Protein AF-A0A355F5Q3-F1 (afdb_monomer)

Secondary structure (DSSP, 8-state):
--------GGGGT--TT----GGGSTTT---SSSEEEEEEEEEE--TT--EEEEEEEEEEEE-S---HHHHHHHHHHHHHTSHHHHHS-TTTSPPTTGGGGEEEEE---EEEPPPP-TTHHHHHHHHHHHHHHHHHHHTT---------

pLDDT: mean 78.26, std 19.21, range [39.47, 97.56]

Foldseek 3Di:
DDDDPPPDPVVVVPDVPDPPPPCPDQFNAQQDQWWFKKWKWKWQQPPPDTDTQFVRTDIDIRRDGDGSVVVFVVSLVPCCVDPRQVPDDPVSHDDVPSSVRIDMDMTGPDTDHDPDPPCPVVVVVVVVVVVVVVVCVVVVNDDDDDDDD

Structure (mmCIF, N/CA/C/O backbone):
data_AF-A0A355F5Q3-F1
#
_entry.id   AF-A0A355F5Q3-F1
#
loop_
_atom_site.group_PDB
_atom_site.id
_atom_site.type_symbol
_atom_site.label_atom_id
_atom_site.label_alt_id
_atom_site.label_comp_id
_atom_site.label_asym_id
_atom_site.label_entity_id
_atom_site.label_seq_id
_atom_site.pdbx_PDB_ins_code
_atom_site.Cartn_x
_atom_site.Cartn_y
_atom_site.Cartn_z
_atom_site.occupancy
_atom_site.B_iso_or_equiv
_atom_site.auth_seq_id
_atom_site.auth_comp_id
_atom_site.auth_asym_id
_atom_site.auth_atom_id
_atom_site.pdbx_PDB_model_num
ATOM 1 N N . MET A 1 1 ? 4.128 -45.971 26.695 1.00 45.28 1 MET A N 1
ATOM 2 C CA . MET A 1 1 ? 4.894 -44.975 27.468 1.00 45.28 1 MET A CA 1
ATOM 3 C C . MET A 1 1 ? 6.373 -45.295 27.342 1.00 45.28 1 MET A C 1
ATOM 5 O O . MET A 1 1 ? 6.803 -46.316 27.848 1.00 45.28 1 MET A O 1
ATOM 9 N N . ASN A 1 2 ? 7.104 -44.455 26.614 1.00 39.47 2 ASN A N 1
ATOM 10 C CA . ASN A 1 2 ? 8.393 -43.912 27.041 1.00 39.47 2 ASN A CA 1
ATOM 11 C C . ASN A 1 2 ? 8.509 -42.528 26.378 1.00 39.47 2 ASN A C 1
ATOM 13 O O . ASN A 1 2 ? 8.776 -42.446 25.180 1.00 39.47 2 ASN A O 1
ATOM 17 N N . PRO A 1 3 ? 8.165 -41.457 27.113 1.00 48.44 3 PRO A N 1
ATOM 18 C CA . PRO A 1 3 ? 8.214 -40.082 26.645 1.00 48.44 3 PRO A CA 1
ATOM 19 C C . PRO A 1 3 ? 9.557 -39.461 27.040 1.00 48.44 3 PRO A C 1
ATOM 21 O O . PRO A 1 3 ? 9.816 -39.280 28.223 1.00 48.44 3 PRO A O 1
ATOM 24 N N . ASN A 1 4 ? 10.417 -39.199 26.059 1.00 46.06 4 ASN A N 1
ATOM 25 C CA . ASN A 1 4 ? 11.413 -38.116 26.042 1.00 46.06 4 ASN A CA 1
ATOM 26 C C . ASN A 1 4 ? 12.454 -38.422 24.970 1.00 46.06 4 ASN A C 1
ATOM 28 O O . ASN A 1 4 ? 13.534 -38.944 25.236 1.00 46.06 4 ASN A O 1
ATOM 32 N N . THR A 1 5 ? 12.142 -38.036 23.741 1.00 50.62 5 THR A N 1
ATOM 33 C CA . THR A 1 5 ? 13.190 -37.562 22.844 1.00 50.62 5 THR A CA 1
ATOM 34 C C . THR A 1 5 ? 13.164 -36.049 22.968 1.00 50.62 5 THR A C 1
ATOM 36 O O . THR A 1 5 ? 12.429 -35.372 22.257 1.00 50.62 5 THR A O 1
ATOM 39 N N . THR A 1 6 ? 13.900 -35.528 23.950 1.00 51.47 6 THR A N 1
ATOM 40 C CA . THR A 1 6 ? 14.239 -34.106 24.006 1.00 51.47 6 THR A CA 1
ATOM 41 C C . THR A 1 6 ? 15.024 -33.807 22.736 1.00 51.47 6 THR A C 1
ATOM 43 O O . THR A 1 6 ? 16.178 -34.210 22.602 1.00 51.47 6 THR A O 1
ATOM 46 N N . ILE A 1 7 ? 14.356 -33.198 21.758 1.00 53.62 7 ILE A N 1
ATOM 47 C CA . ILE A 1 7 ? 15.003 -32.692 20.552 1.00 53.62 7 ILE A CA 1
ATOM 48 C C . ILE A 1 7 ? 15.834 -31.499 21.006 1.00 53.62 7 ILE A C 1
ATOM 50 O O . ILE A 1 7 ? 15.290 -30.452 21.340 1.00 53.62 7 ILE A O 1
ATOM 54 N N . ASP A 1 8 ? 17.144 -31.706 21.086 1.00 46.06 8 ASP A N 1
ATOM 55 C CA . ASP A 1 8 ? 18.112 -30.678 21.438 1.00 46.06 8 ASP A CA 1
ATOM 56 C C . ASP A 1 8 ? 18.200 -29.651 20.288 1.00 46.06 8 ASP A C 1
ATOM 58 O O . ASP A 1 8 ? 18.653 -30.002 19.188 1.00 46.06 8 ASP A O 1
ATOM 62 N N . PRO A 1 9 ? 17.740 -28.401 20.486 1.00 48.28 9 PRO A N 1
ATOM 63 C CA . PRO A 1 9 ? 17.685 -27.398 19.424 1.00 48.28 9 PRO A CA 1
ATOM 64 C C . PRO A 1 9 ? 19.079 -26.956 18.945 1.00 48.28 9 PRO A C 1
ATOM 66 O O . PRO A 1 9 ? 19.197 -26.377 17.865 1.00 48.28 9 PRO A O 1
ATOM 69 N N . HIS A 1 10 ? 20.152 -27.285 19.673 1.00 46.47 10 HIS A N 1
ATOM 70 C CA . HIS A 1 10 ? 21.519 -26.903 19.307 1.00 46.47 10 HIS A CA 1
ATOM 71 C C . HIS A 1 10 ? 22.107 -27.698 18.130 1.00 46.47 10 HIS A C 1
ATOM 73 O O . HIS A 1 10 ? 23.122 -27.296 17.563 1.00 46.47 10 HIS A O 1
ATOM 79 N N . ARG A 1 11 ? 21.474 -28.801 17.702 1.00 44.38 11 ARG A N 1
ATOM 80 C CA . ARG A 1 11 ? 21.987 -29.641 16.601 1.00 44.38 11 ARG A CA 1
ATOM 81 C C . ARG A 1 11 ? 21.614 -29.141 15.196 1.00 44.38 11 ARG A C 1
ATOM 83 O O . ARG A 1 11 ? 22.132 -29.675 14.219 1.00 44.38 11 ARG A O 1
ATOM 90 N N . LEU A 1 12 ? 20.740 -28.134 15.090 1.00 48.75 12 LEU A N 1
ATOM 91 C CA . LEU A 1 12 ? 20.264 -27.565 13.817 1.00 48.75 12 LEU A CA 1
ATOM 92 C C . LEU A 1 12 ? 20.905 -26.219 13.445 1.00 48.75 12 LEU A C 1
ATOM 94 O O . LEU A 1 12 ? 20.538 -25.647 12.424 1.00 48.75 12 LEU A O 1
ATOM 98 N N . GLY A 1 13 ? 21.856 -25.706 14.235 1.00 40.81 13 GLY A N 1
ATOM 99 C CA . GLY A 1 13 ? 22.530 -24.437 13.922 1.00 40.81 13 GLY A CA 1
ATOM 100 C C . GLY A 1 13 ? 21.591 -23.224 13.873 1.00 40.81 13 GLY A C 1
ATOM 101 O O . GLY A 1 13 ? 21.936 -22.206 13.282 1.00 40.81 13 GLY A O 1
ATOM 102 N N . LEU A 1 14 ? 20.403 -23.328 14.475 1.00 44.25 14 LEU A N 1
ATOM 103 C CA . LEU A 1 14 ? 19.472 -22.217 14.617 1.00 44.25 14 LEU A CA 1
ATOM 104 C C . LEU A 1 14 ? 19.811 -21.488 15.913 1.00 44.25 14 LEU A C 1
ATOM 106 O O . LEU A 1 14 ? 19.332 -21.833 16.990 1.00 44.25 14 LEU A O 1
ATOM 110 N N . ASP A 1 15 ? 20.705 -20.517 15.782 1.00 42.12 15 ASP A N 1
ATOM 111 C CA . ASP A 1 15 ? 21.045 -19.562 16.825 1.00 42.12 15 ASP A CA 1
ATOM 112 C C . ASP A 1 15 ? 19.800 -18.696 17.123 1.00 42.12 15 ASP A C 1
ATOM 114 O O . ASP A 1 15 ? 19.353 -17.958 16.240 1.00 42.12 15 ASP A O 1
ATOM 118 N N . PRO A 1 16 ? 19.196 -18.747 18.326 1.00 42.84 16 PRO A N 1
ATOM 119 C CA . PRO A 1 16 ? 18.002 -17.958 18.649 1.00 42.84 16 PRO A CA 1
ATOM 120 C C . PRO A 1 16 ? 18.313 -16.463 18.874 1.00 42.84 16 PRO A C 1
ATOM 122 O O . PRO A 1 16 ? 17.443 -15.707 19.302 1.00 42.84 16 PRO A O 1
ATOM 125 N N . GLY A 1 17 ? 19.554 -16.034 18.613 1.00 44.59 17 GLY A N 1
ATOM 126 C CA . GLY A 1 17 ? 20.069 -14.695 18.898 1.00 44.59 17 GLY A CA 1
ATOM 127 C C . GLY A 1 17 ? 20.330 -13.798 17.685 1.00 44.59 17 GLY A C 1
ATOM 128 O O . GLY A 1 17 ? 20.728 -12.652 17.880 1.00 44.59 17 GLY A O 1
ATOM 129 N N . GLN A 1 18 ? 20.109 -14.252 16.448 1.00 41.84 18 GLN A N 1
ATOM 130 C CA . GLN A 1 18 ? 20.152 -13.364 15.284 1.00 41.84 18 GLN A CA 1
ATOM 131 C C . GLN A 1 18 ? 18.732 -13.024 14.855 1.00 41.84 18 GLN A C 1
ATOM 133 O O . GLN A 1 18 ? 18.072 -13.802 14.171 1.00 41.84 18 GLN A O 1
ATOM 138 N N . GLY A 1 19 ? 18.279 -11.824 15.225 1.00 40.12 19 GLY A N 1
ATOM 139 C CA . GLY A 1 19 ? 17.224 -11.125 14.499 1.00 40.12 19 GLY A CA 1
ATOM 140 C C . GLY A 1 19 ? 17.713 -10.843 13.082 1.00 40.12 19 GLY A C 1
ATOM 141 O O . GLY A 1 19 ? 18.102 -9.722 12.768 1.00 40.12 19 GLY A O 1
ATOM 142 N N . GLY A 1 20 ? 17.780 -11.890 12.258 1.00 44.00 20 GLY A N 1
ATOM 143 C CA . GLY A 1 20 ? 17.943 -11.767 10.825 1.00 44.00 20 GLY A CA 1
ATOM 144 C C . GLY A 1 20 ? 16.809 -10.881 10.359 1.00 44.00 20 GLY A C 1
ATOM 145 O O . GLY A 1 20 ? 15.645 -11.197 10.599 1.00 44.00 20 GLY A O 1
ATOM 146 N N . ASP A 1 21 ? 17.163 -9.733 9.797 1.00 57.44 21 ASP A N 1
ATOM 147 C CA . ASP A 1 21 ? 16.204 -8.773 9.286 1.00 57.44 21 ASP A CA 1
ATOM 148 C C . ASP A 1 21 ? 15.260 -9.519 8.339 1.00 57.44 21 ASP A C 1
ATOM 150 O O . ASP A 1 21 ? 15.675 -9.934 7.256 1.00 57.44 21 ASP A O 1
ATOM 154 N N . GLU A 1 22 ? 14.012 -9.761 8.758 1.00 60.31 22 GLU A N 1
ATOM 155 C CA . GLU A 1 22 ? 13.031 -10.481 7.941 1.00 60.31 22 GLU A CA 1
ATOM 156 C C . GLU A 1 22 ? 12.909 -9.831 6.562 1.00 60.31 22 GLU A C 1
ATOM 158 O O . GLU A 1 22 ? 12.688 -10.532 5.580 1.00 60.31 22 GLU A O 1
ATOM 163 N N . SER A 1 23 ? 13.153 -8.519 6.449 1.00 60.53 23 SER A N 1
ATOM 164 C CA . SER A 1 23 ? 13.117 -7.810 5.171 1.00 60.53 23 SER A CA 1
ATOM 165 C C . SER A 1 23 ? 14.211 -8.238 4.181 1.00 60.53 23 SER A C 1
ATOM 167 O O . SER A 1 23 ? 14.056 -8.030 2.977 1.00 60.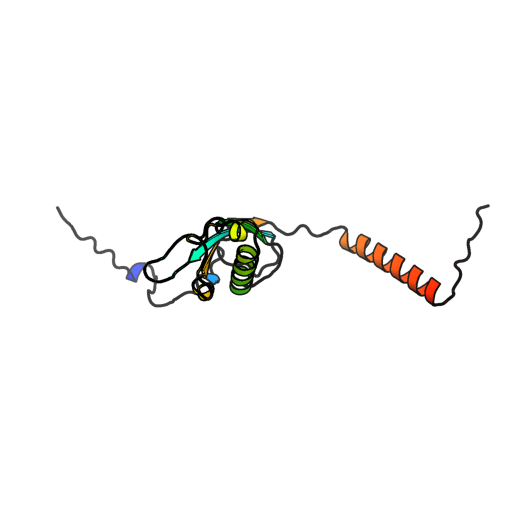53 23 SER A O 1
ATOM 169 N N . SER A 1 24 ? 15.262 -8.919 4.653 1.00 63.00 24 SER A N 1
ATOM 170 C CA . SER A 1 24 ? 16.301 -9.534 3.817 1.00 63.00 24 SER A CA 1
ATOM 171 C C . SER A 1 24 ? 15.861 -10.848 3.161 1.00 63.00 24 SER A C 1
ATOM 173 O O . SER A 1 24 ? 16.489 -11.300 2.197 1.00 63.00 24 SER A O 1
ATOM 175 N N . LEU A 1 25 ? 14.777 -11.473 3.641 1.00 74.19 25 LEU A N 1
ATOM 176 C CA . LEU A 1 25 ? 14.301 -12.720 3.056 1.00 74.19 25 LEU A CA 1
ATOM 177 C C . LEU A 1 25 ? 13.762 -12.464 1.640 1.00 74.19 25 LEU A C 1
ATOM 179 O O . LEU A 1 25 ? 13.092 -11.456 1.391 1.00 74.19 25 LEU A O 1
ATOM 183 N N . PRO A 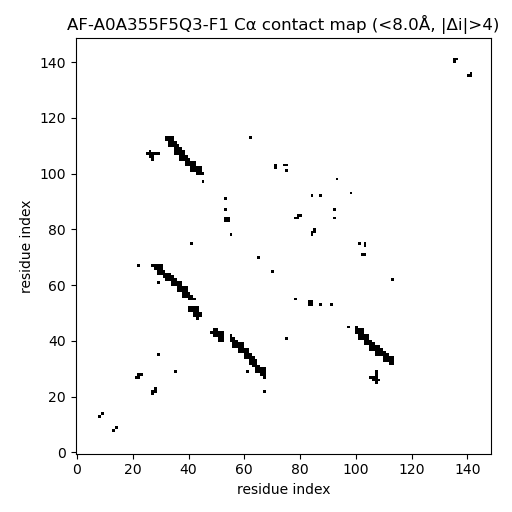1 26 ? 13.959 -13.406 0.696 1.00 75.94 26 PRO A N 1
ATOM 184 C CA . PRO A 1 26 ? 13.526 -13.238 -0.688 1.00 75.94 26 PRO A CA 1
ATOM 185 C C . PRO A 1 26 ? 12.037 -12.924 -0.838 1.00 75.94 26 PRO A C 1
ATOM 187 O O . PRO A 1 26 ? 11.643 -12.367 -1.855 1.00 75.94 26 PRO A O 1
ATOM 190 N N . MET A 1 27 ? 11.199 -13.273 0.135 1.00 78.31 27 MET A N 1
ATOM 191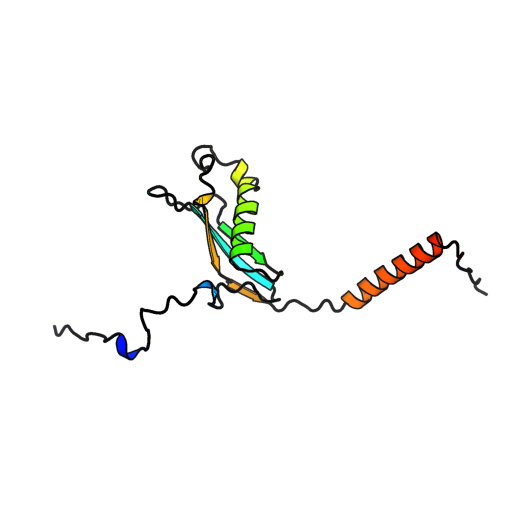 C CA . MET A 1 27 ? 9.769 -12.973 0.103 1.00 78.31 27 MET A CA 1
ATOM 192 C C . MET A 1 27 ? 9.420 -11.525 0.475 1.00 78.31 27 MET A C 1
ATOM 194 O O . MET A 1 27 ? 8.301 -11.119 0.217 1.00 78.31 27 MET A O 1
ATOM 198 N N . TYR A 1 28 ? 10.336 -10.718 1.009 1.00 81.56 28 TYR A N 1
ATOM 199 C CA . TYR A 1 28 ? 10.079 -9.302 1.331 1.00 81.56 28 TYR A CA 1
ATOM 200 C C . TYR A 1 28 ? 10.907 -8.335 0.478 1.00 81.56 28 TYR A C 1
ATOM 202 O O . TYR A 1 28 ? 10.755 -7.119 0.555 1.00 81.56 28 TYR A O 1
ATOM 210 N N . ARG A 1 29 ? 11.760 -8.877 -0.390 1.00 87.75 29 ARG A N 1
ATOM 211 C CA . ARG A 1 29 ? 12.692 -8.096 -1.190 1.00 87.75 29 ARG A CA 1
ATOM 212 C C . ARG A 1 29 ? 12.008 -7.409 -2.383 1.00 87.75 29 ARG A C 1
ATOM 214 O O . ARG A 1 29 ? 11.550 -8.073 -3.319 1.00 87.75 29 ARG A O 1
ATOM 221 N N . LEU A 1 30 ? 11.971 -6.076 -2.355 1.00 91.06 30 LEU A N 1
ATOM 222 C CA . LEU A 1 30 ? 11.391 -5.213 -3.398 1.00 91.06 30 LEU A CA 1
ATOM 223 C C . LEU A 1 30 ? 12.440 -4.409 -4.191 1.00 91.06 30 LEU A C 1
ATOM 225 O O . LEU A 1 30 ? 12.110 -3.816 -5.218 1.00 91.06 30 LEU A O 1
ATOM 229 N N . ASP A 1 31 ? 13.698 -4.459 -3.760 1.00 89.75 31 ASP A N 1
ATOM 230 C CA . ASP A 1 31 ? 14.820 -3.621 -4.201 1.00 89.75 31 ASP A CA 1
ATOM 231 C C . ASP A 1 31 ? 15.565 -4.141 -5.452 1.00 89.75 31 ASP A C 1
ATOM 233 O O . ASP A 1 31 ? 16.764 -3.923 -5.639 1.00 89.75 31 ASP A O 1
ATOM 237 N N . ASP A 1 32 ? 14.859 -4.871 -6.313 1.00 88.06 32 ASP A N 1
ATOM 238 C CA . ASP A 1 32 ? 15.380 -5.387 -7.580 1.00 88.06 32 ASP A CA 1
ATOM 239 C C . ASP A 1 32 ? 14.585 -4.821 -8.774 1.00 88.06 32 ASP A C 1
ATOM 241 O O . ASP A 1 32 ? 13.504 -4.255 -8.599 1.00 88.06 32 ASP A O 1
ATOM 245 N N . ASP A 1 33 ? 15.085 -4.999 -9.996 1.00 86.25 33 ASP A N 1
ATOM 246 C CA . ASP A 1 33 ? 14.448 -4.469 -11.215 1.00 86.25 33 ASP A CA 1
ATOM 247 C C . ASP A 1 33 ? 13.374 -5.400 -11.817 1.00 86.25 33 ASP A C 1
ATOM 249 O O . ASP A 1 33 ? 12.900 -5.191 -12.940 1.00 86.25 33 ASP A O 1
ATOM 253 N N . MET A 1 34 ? 12.974 -6.446 -11.089 1.00 90.12 34 MET A N 1
ATOM 254 C CA . MET A 1 34 ? 11.950 -7.395 -11.522 1.00 90.12 34 MET A CA 1
ATOM 255 C C . MET A 1 34 ? 10.548 -6.820 -11.320 1.00 90.12 34 MET A C 1
ATOM 257 O O . MET A 1 34 ? 10.293 -6.019 -10.415 1.00 90.12 34 MET A O 1
ATOM 261 N N . VAL A 1 35 ? 9.604 -7.312 -12.123 1.00 90.44 35 VAL A N 1
ATOM 262 C CA . VAL A 1 35 ? 8.171 -7.105 -11.900 1.00 90.44 35 VAL A CA 1
ATOM 263 C C . VAL A 1 35 ? 7.711 -8.074 -10.815 1.00 90.44 35 VAL A C 1
ATOM 265 O O . VAL A 1 35 ? 7.915 -9.282 -10.932 1.00 90.44 35 VAL A O 1
ATOM 268 N N . LYS A 1 36 ? 7.092 -7.561 -9.754 1.00 93.69 36 LYS A N 1
ATOM 269 C CA . LYS A 1 36 ? 6.734 -8.314 -8.545 1.00 93.69 36 LYS A CA 1
ATOM 270 C C . LYS A 1 36 ? 5.229 -8.259 -8.331 1.00 93.69 36 LYS A C 1
ATOM 272 O O . LYS A 1 36 ? 4.661 -7.175 -8.356 1.00 93.69 36 LYS A O 1
ATOM 277 N N . LEU A 1 37 ? 4.584 -9.395 -8.078 1.00 95.56 37 LEU A N 1
ATOM 278 C CA . LEU A 1 37 ? 3.215 -9.422 -7.555 1.00 95.56 37 LEU A CA 1
ATOM 279 C C . LEU A 1 37 ? 3.281 -9.516 -6.036 1.00 95.56 37 LEU A C 1
ATOM 281 O O . LEU A 1 37 ? 3.816 -10.486 -5.495 1.00 95.56 37 LEU A O 1
ATOM 285 N N . VAL A 1 38 ? 2.727 -8.510 -5.371 1.00 96.44 38 VAL A N 1
ATOM 286 C CA . VAL A 1 38 ? 2.850 -8.309 -3.932 1.00 96.44 38 VAL A CA 1
ATOM 287 C C . VAL A 1 38 ? 1.457 -8.305 -3.298 1.00 96.44 38 VAL A C 1
ATOM 289 O O . VAL A 1 38 ? 0.784 -7.270 -3.318 1.00 96.44 38 VAL A O 1
ATOM 292 N N . PRO A 1 39 ? 0.965 -9.445 -2.776 1.00 96.69 39 PRO A N 1
ATOM 293 C CA . PRO A 1 39 ? -0.122 -9.442 -1.806 1.00 96.69 39 PRO A CA 1
ATOM 294 C C . PRO A 1 39 ? 0.242 -8.626 -0.565 1.00 96.69 39 PRO A C 1
ATOM 296 O O . PRO A 1 39 ? 1.373 -8.686 -0.079 1.00 96.69 39 PRO A O 1
ATOM 299 N N . TYR A 1 40 ? -0.734 -7.889 -0.047 1.00 97.06 40 TYR A N 1
ATOM 300 C CA . TYR A 1 40 ? -0.590 -7.084 1.157 1.00 97.06 40 TYR A CA 1
ATOM 301 C C . TYR A 1 40 ? -1.869 -7.072 1.998 1.00 97.06 40 TYR A C 1
ATOM 303 O O . TYR A 1 40 ? -2.973 -7.262 1.481 1.00 97.06 40 TYR A O 1
ATOM 311 N N . THR A 1 41 ? -1.692 -6.769 3.282 1.00 97.56 41 THR A N 1
ATOM 312 C CA . THR A 1 41 ? -2.755 -6.512 4.255 1.00 97.56 41 THR A CA 1
ATOM 313 C C . THR A 1 41 ? -2.350 -5.347 5.157 1.00 97.56 41 THR A C 1
ATOM 315 O O . THR A 1 41 ? -1.240 -5.314 5.692 1.00 97.56 41 THR A O 1
ATOM 318 N N . ILE A 1 42 ? -3.259 -4.394 5.334 1.00 97.06 42 ILE A N 1
ATOM 319 C CA . ILE A 1 42 ? -3.140 -3.247 6.229 1.00 97.06 42 ILE A CA 1
ATOM 320 C C . ILE A 1 42 ? -3.900 -3.567 7.512 1.00 97.06 42 ILE A C 1
ATOM 322 O O . ILE A 1 42 ? -5.083 -3.913 7.481 1.00 97.06 42 ILE A O 1
ATOM 326 N N . VAL A 1 43 ? -3.216 -3.429 8.639 1.00 96.56 43 VAL A N 1
ATOM 327 C CA . VAL A 1 43 ? -3.761 -3.682 9.972 1.00 96.56 43 VAL A CA 1
ATOM 328 C C . VAL A 1 43 ? -3.574 -2.451 10.851 1.00 96.56 43 VAL A C 1
ATOM 330 O O . VAL A 1 43 ? -2.568 -1.750 10.738 1.00 96.56 43 VAL A O 1
ATOM 333 N N . SER A 1 44 ? -4.535 -2.180 11.726 1.00 95.12 44 SER A N 1
ATOM 334 C CA . SER A 1 44 ? -4.331 -1.292 12.869 1.00 95.12 44 SER A CA 1
ATOM 335 C C . SER A 1 44 ? -3.824 -2.134 14.033 1.00 95.12 44 SER A C 1
ATOM 337 O O . SER A 1 44 ? -4.473 -3.115 14.376 1.00 95.12 44 SER A O 1
ATOM 339 N N . VAL A 1 45 ? -2.695 -1.757 14.640 1.00 94.25 45 VAL A N 1
ATOM 340 C CA . VAL A 1 45 ? -2.124 -2.426 15.831 1.00 94.25 45 VAL A CA 1
ATOM 341 C C . VAL A 1 45 ? -2.347 -1.620 17.115 1.00 94.25 45 VAL A C 1
ATOM 343 O O . VAL A 1 45 ? -1.529 -1.625 18.038 1.00 94.25 45 VAL A O 1
ATOM 346 N N . GLN A 1 46 ? -3.435 -0.853 17.166 1.00 91.69 46 GLN A N 1
ATOM 347 C CA . GLN A 1 46 ? -3.831 -0.147 18.380 1.00 91.69 46 GLN A CA 1
ATOM 348 C C . GLN A 1 46 ? -4.134 -1.165 19.487 1.00 91.69 46 GLN A C 1
ATOM 350 O O . GLN A 1 46 ? -4.798 -2.173 19.246 1.00 91.69 46 GLN A O 1
ATOM 355 N N . ARG A 1 47 ? -3.623 -0.913 20.701 1.00 88.25 47 ARG A N 1
ATOM 356 C CA . ARG A 1 47 ? -3.835 -1.811 21.847 1.00 88.25 47 ARG A CA 1
ATOM 357 C C . ARG A 1 47 ? -5.327 -2.050 22.053 1.00 88.25 47 ARG A C 1
ATOM 359 O O . ARG A 1 47 ? -6.100 -1.097 22.009 1.00 88.25 47 ARG A O 1
ATOM 366 N N . ASP A 1 48 ? -5.687 -3.316 22.244 1.00 86.75 48 ASP A N 1
ATOM 367 C CA . ASP A 1 48 ? -7.059 -3.790 22.464 1.00 86.75 48 ASP A CA 1
ATOM 368 C C . ASP A 1 48 ? -8.046 -3.497 21.312 1.00 86.75 48 ASP A C 1
ATOM 370 O O . ASP A 1 48 ? -9.246 -3.718 21.446 1.00 86.75 48 ASP A O 1
ATOM 374 N N . ALA A 1 49 ? -7.545 -3.040 20.159 1.00 85.31 49 ALA A N 1
ATOM 375 C CA . ALA A 1 49 ? -8.328 -2.708 18.971 1.00 85.31 49 ALA A CA 1
ATOM 376 C C . ALA A 1 49 ? -7.623 -3.161 17.678 1.00 85.31 49 ALA A C 1
ATOM 378 O O . ALA A 1 49 ? -7.765 -2.530 16.625 1.00 85.31 49 ALA A O 1
ATOM 379 N N . GLU A 1 50 ? -6.842 -4.244 17.761 1.00 93.00 50 GLU A N 1
ATOM 380 C CA . GLU A 1 50 ? -6.144 -4.802 16.607 1.00 93.00 50 GLU A CA 1
ATOM 381 C C . GLU A 1 50 ? -7.152 -5.324 15.581 1.00 93.00 50 GLU A C 1
ATOM 383 O O . GLU A 1 50 ? -8.015 -6.148 15.892 1.00 93.00 50 GLU A O 1
ATOM 388 N N . ARG A 1 51 ? -7.063 -4.822 14.348 1.00 94.12 51 ARG A N 1
ATOM 389 C CA . ARG A 1 51 ? -7.981 -5.218 13.276 1.00 94.12 51 ARG A CA 1
ATOM 390 C C . ARG A 1 51 ? -7.360 -5.085 11.900 1.00 94.12 51 ARG A C 1
ATOM 392 O O . ARG A 1 51 ? -6.544 -4.198 11.650 1.00 94.12 51 ARG A O 1
ATOM 399 N N . VAL A 1 52 ? -7.821 -5.927 10.981 1.00 95.56 52 VAL A N 1
ATOM 400 C CA . VAL A 1 52 ? -7.602 -5.718 9.548 1.00 95.56 52 VAL A CA 1
ATOM 401 C C . VAL A 1 52 ? -8.472 -4.552 9.099 1.00 95.56 52 VAL A C 1
ATOM 403 O O . VAL A 1 52 ? -9.653 -4.479 9.433 1.00 95.56 52 VAL A O 1
ATOM 406 N N . MET A 1 53 ? -7.881 -3.632 8.348 1.00 95.50 53 MET A N 1
ATOM 407 C CA . MET A 1 53 ? -8.598 -2.471 7.846 1.00 95.50 53 MET A CA 1
ATOM 408 C C . MET A 1 53 ? -9.539 -2.872 6.693 1.00 95.50 53 MET A C 1
ATOM 410 O O . MET A 1 53 ? -9.093 -3.579 5.781 1.00 95.50 53 MET A O 1
ATOM 414 N N . PRO A 1 54 ? -10.817 -2.442 6.683 1.00 94.75 54 PRO A N 1
ATOM 415 C CA . PRO A 1 54 ? -11.735 -2.731 5.579 1.00 94.75 54 PRO A CA 1
ATOM 416 C C . PRO A 1 54 ? -11.200 -2.193 4.244 1.00 94.75 54 PRO A C 1
ATOM 418 O O . PRO A 1 54 ? -10.760 -1.053 4.165 1.00 94.75 54 PRO A O 1
ATOM 421 N N . GLY A 1 55 ? -11.164 -3.021 3.194 1.00 93.00 55 GLY A N 1
ATOM 422 C CA . GLY A 1 55 ? -10.522 -2.660 1.913 1.00 93.00 55 GLY A CA 1
ATOM 423 C C . GLY A 1 55 ? -8.988 -2.542 1.976 1.00 93.00 55 GLY A C 1
ATOM 424 O O . GLY A 1 55 ? -8.334 -2.233 0.984 1.00 93.00 55 GLY A O 1
ATOM 425 N N . GLY A 1 56 ? -8.384 -2.824 3.132 1.00 93.12 56 GLY A N 1
ATOM 426 C CA . GLY A 1 56 ? -6.946 -2.755 3.372 1.00 93.12 56 GLY A CA 1
ATOM 427 C C . GLY A 1 56 ? -6.168 -3.992 2.927 1.00 93.12 56 GLY A C 1
ATOM 428 O O . GLY A 1 56 ? -4.995 -4.105 3.259 1.00 93.12 56 GLY A O 1
ATOM 429 N N . SER A 1 57 ? -6.774 -4.934 2.205 1.00 95.50 57 SER A N 1
ATOM 430 C CA . SER A 1 57 ? -6.082 -6.120 1.685 1.00 95.50 57 SER A CA 1
ATOM 431 C C . SER A 1 57 ? -6.217 -6.215 0.173 1.00 95.50 57 SER A C 1
ATOM 433 O O . SER A 1 57 ? -7.201 -5.760 -0.407 1.00 95.50 57 SER A O 1
ATOM 435 N N . GLY A 1 58 ? -5.208 -6.781 -0.481 1.00 95.12 58 GLY A N 1
ATOM 436 C CA . GLY A 1 58 ? -5.208 -6.894 -1.930 1.00 95.12 58 GLY A CA 1
ATOM 437 C C . GLY A 1 58 ? -3.880 -7.368 -2.486 1.00 95.12 58 GLY A C 1
ATOM 438 O O . GLY A 1 58 ? -3.041 -7.918 -1.776 1.00 95.12 58 GLY A O 1
ATOM 439 N N . GLN A 1 59 ? -3.700 -7.161 -3.786 1.00 96.19 59 GLN A N 1
ATOM 440 C CA . GLN A 1 59 ? -2.461 -7.459 -4.491 1.00 96.19 59 GLN A CA 1
ATOM 441 C C . GLN A 1 59 ? -2.098 -6.277 -5.382 1.00 96.19 59 GLN A C 1
ATOM 443 O O . GLN A 1 59 ? -2.972 -5.644 -5.978 1.00 96.19 59 GLN A O 1
ATOM 448 N N . ILE A 1 60 ? -0.808 -5.976 -5.480 1.00 95.12 60 ILE A N 1
ATOM 449 C CA . ILE A 1 60 ? -0.298 -4.928 -6.360 1.00 95.12 60 ILE A CA 1
ATOM 450 C C . ILE A 1 60 ? 0.896 -5.442 -7.157 1.00 95.12 60 ILE A C 1
ATOM 452 O O . ILE A 1 60 ? 1.713 -6.212 -6.655 1.00 95.12 60 ILE A O 1
ATOM 456 N N . VAL A 1 61 ? 0.985 -5.015 -8.413 1.00 94.94 61 VAL A N 1
ATOM 457 C CA . VAL A 1 61 ? 2.171 -5.230 -9.237 1.00 94.94 61 VAL A CA 1
ATOM 458 C C . VAL A 1 61 ? 3.149 -4.082 -8.999 1.00 94.94 61 VAL A C 1
ATOM 460 O O . VAL A 1 61 ? 2.798 -2.922 -9.195 1.00 94.94 61 VAL A O 1
ATOM 463 N N . VAL A 1 62 ? 4.372 -4.407 -8.587 1.00 93.81 62 VAL A N 1
ATOM 464 C CA . VAL A 1 62 ? 5.465 -3.461 -8.347 1.00 93.81 62 VAL A CA 1
ATOM 465 C C . VAL A 1 62 ? 6.554 -3.710 -9.382 1.00 93.81 62 VAL A C 1
ATOM 467 O O . VAL A 1 62 ? 7.155 -4.780 -9.409 1.00 93.81 62 VAL A O 1
ATOM 470 N N . SER A 1 63 ? 6.795 -2.734 -10.253 1.00 91.00 63 SER A N 1
ATOM 471 C CA . SER A 1 63 ? 7.848 -2.790 -11.280 1.00 91.00 63 SER A CA 1
ATOM 472 C C . SER A 1 63 ? 9.042 -1.884 -10.989 1.00 91.00 63 SER A C 1
ATOM 474 O O . SER A 1 63 ? 10.021 -1.905 -11.731 1.00 91.00 63 SER A O 1
ATOM 476 N N . GLU A 1 64 ? 8.928 -1.034 -9.972 1.00 89.81 64 GLU A N 1
ATOM 477 C CA . GLU A 1 64 ? 9.978 -0.114 -9.552 1.00 89.81 64 GLU A CA 1
ATOM 478 C C . GLU 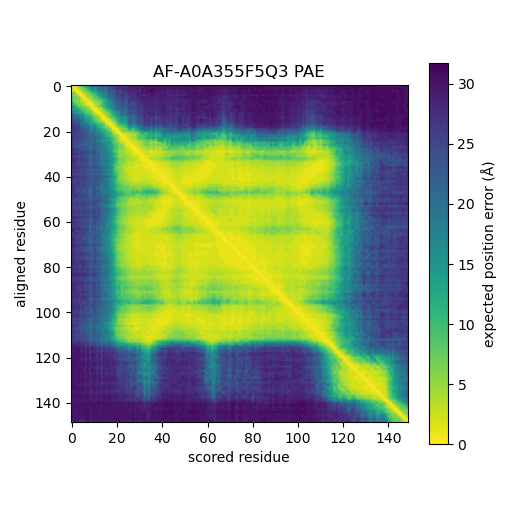A 1 64 ? 10.816 -0.742 -8.442 1.00 89.81 64 GLU A C 1
ATOM 480 O O . GLU A 1 64 ? 10.311 -1.501 -7.609 1.00 89.81 64 GLU A O 1
ATOM 485 N N . ASN A 1 65 ? 12.100 -0.407 -8.445 1.00 92.00 65 ASN A N 1
ATOM 486 C CA . ASN A 1 65 ? 13.000 -0.722 -7.354 1.00 92.00 65 ASN A CA 1
ATOM 487 C C . ASN A 1 65 ? 12.677 0.210 -6.178 1.00 92.00 65 ASN A C 1
ATOM 489 O O . ASN A 1 65 ? 12.756 1.432 -6.313 1.00 92.00 65 ASN A O 1
ATOM 493 N N . MET A 1 66 ? 12.274 -0.356 -5.041 1.00 93.75 66 MET A N 1
ATOM 494 C CA . MET A 1 66 ? 11.996 0.414 -3.830 1.00 93.75 66 MET A CA 1
ATOM 495 C C . MET A 1 66 ? 12.282 -0.399 -2.573 1.00 93.75 66 MET A C 1
ATOM 497 O O . MET A 1 66 ? 12.217 -1.629 -2.578 1.00 93.75 66 MET A O 1
ATOM 501 N N . THR A 1 67 ? 12.555 0.295 -1.469 1.00 93.25 67 THR A N 1
ATOM 502 C CA . THR A 1 67 ? 12.703 -0.351 -0.164 1.00 93.25 67 THR A CA 1
ATOM 503 C C . THR A 1 67 ? 11.351 -0.827 0.361 1.00 93.25 67 THR A C 1
ATOM 505 O O . THR A 1 67 ? 10.292 -0.291 0.021 1.00 93.25 67 THR A O 1
ATOM 508 N N . GLY A 1 68 ? 11.383 -1.814 1.259 1.00 91.62 68 GLY A N 1
ATOM 509 C CA . GLY A 1 68 ? 10.181 -2.268 1.951 1.00 91.62 68 GLY A CA 1
ATOM 510 C C . GLY A 1 68 ? 9.468 -1.143 2.702 1.00 91.62 68 GLY A C 1
ATOM 511 O O . GLY A 1 68 ? 8.246 -1.080 2.694 1.00 91.62 68 GLY A O 1
ATOM 512 N N . GLU A 1 69 ? 10.212 -0.226 3.320 1.00 92.94 69 GLU A N 1
ATOM 513 C CA . GLU A 1 69 ? 9.643 0.930 4.018 1.00 92.94 69 GLU A CA 1
ATOM 514 C C . GLU A 1 69 ? 8.924 1.891 3.063 1.00 92.94 69 GLU A C 1
ATOM 516 O O . GLU A 1 69 ? 7.781 2.270 3.325 1.00 92.94 69 GLU A O 1
ATOM 521 N N . ALA A 1 70 ? 9.543 2.220 1.923 1.00 94.56 70 ALA A N 1
ATOM 522 C CA . ALA A 1 70 ? 8.921 3.059 0.902 1.00 94.56 70 ALA A CA 1
ATOM 523 C C . ALA A 1 70 ? 7.607 2.440 0.402 1.00 94.56 70 ALA A C 1
ATOM 525 O O . ALA A 1 70 ? 6.594 3.133 0.295 1.00 94.56 70 ALA A O 1
ATOM 526 N N . PHE A 1 71 ? 7.593 1.120 0.192 1.00 95.25 71 PHE A N 1
ATOM 527 C CA . PHE A 1 71 ? 6.392 0.388 -0.201 1.00 95.25 71 PHE A CA 1
ATOM 528 C C . PHE A 1 71 ? 5.279 0.450 0.856 1.00 95.25 71 PHE A C 1
ATOM 530 O O . PHE A 1 71 ? 4.120 0.705 0.518 1.00 95.25 71 PHE A O 1
ATOM 537 N N . LYS A 1 72 ? 5.609 0.264 2.142 1.00 95.69 72 LYS A N 1
ATOM 538 C CA . LYS A 1 72 ? 4.630 0.361 3.240 1.00 95.69 72 LYS A CA 1
ATOM 539 C C . LYS A 1 72 ? 4.026 1.765 3.321 1.00 95.69 72 LYS A C 1
ATOM 541 O O . LYS A 1 72 ? 2.805 1.895 3.381 1.00 95.69 72 LYS A O 1
ATOM 546 N N . THR A 1 73 ? 4.861 2.803 3.274 1.00 95.81 73 THR A N 1
ATOM 547 C CA . THR A 1 73 ? 4.418 4.206 3.295 1.00 95.81 73 THR A CA 1
ATOM 548 C C . THR A 1 73 ? 3.509 4.518 2.110 1.00 95.81 73 THR A C 1
ATOM 550 O O . THR A 1 73 ? 2.438 5.100 2.287 1.00 95.81 73 THR A O 1
ATOM 553 N N . PHE A 1 74 ? 3.886 4.065 0.912 1.00 95.75 74 PHE A N 1
ATOM 554 C CA . PHE A 1 74 ? 3.065 4.193 -0.288 1.00 95.75 74 PHE A CA 1
ATOM 555 C C . PHE A 1 74 ? 1.695 3.515 -0.131 1.00 95.75 74 PHE A C 1
ATOM 557 O O . PHE A 1 74 ? 0.674 4.129 -0.443 1.00 95.75 74 PHE A O 1
ATOM 564 N N . LEU A 1 75 ? 1.644 2.278 0.379 1.00 96.75 75 LEU A N 1
ATOM 565 C CA . LEU A 1 75 ? 0.380 1.563 0.582 1.00 96.75 75 LEU A CA 1
ATOM 566 C C . LEU A 1 75 ? -0.530 2.257 1.598 1.00 96.75 75 LEU A C 1
ATOM 568 O O . LEU A 1 75 ? -1.729 2.361 1.344 1.00 96.75 75 LEU A O 1
ATOM 572 N N . ILE A 1 76 ? 0.020 2.768 2.705 1.00 96.06 76 ILE A N 1
ATOM 573 C CA . ILE A 1 76 ? -0.759 3.526 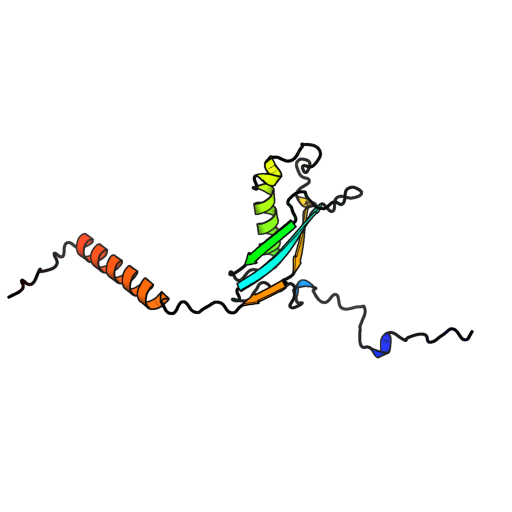3.696 1.00 96.06 76 ILE A CA 1
ATOM 574 C C . ILE A 1 76 ? -1.340 4.791 3.055 1.00 96.06 76 ILE A C 1
ATOM 576 O O . ILE A 1 76 ? -2.546 5.022 3.139 1.00 96.06 76 ILE A O 1
ATOM 580 N N . ALA A 1 77 ? -0.512 5.578 2.362 1.00 95.88 77 ALA A N 1
ATOM 581 C CA . ALA A 1 77 ? -0.957 6.801 1.697 1.00 95.88 77 ALA A CA 1
ATOM 582 C C . ALA A 1 77 ? -2.040 6.522 0.641 1.00 95.88 77 ALA A C 1
ATOM 584 O O . ALA A 1 77 ? -3.062 7.213 0.588 1.00 95.88 77 ALA A O 1
ATOM 585 N N . ARG A 1 78 ? -1.849 5.477 -0.175 1.00 95.50 78 ARG A N 1
ATOM 586 C CA . ARG A 1 78 ? -2.829 5.022 -1.169 1.00 95.50 78 ARG A CA 1
ATOM 587 C C . ARG A 1 78 ? -4.145 4.598 -0.518 1.00 95.50 78 ARG A C 1
ATOM 589 O O . ARG A 1 78 ? -5.202 4.967 -1.020 1.00 95.50 78 ARG A O 1
ATOM 596 N N . TYR A 1 79 ? -4.086 3.837 0.572 1.00 95.75 79 TYR A N 1
ATOM 597 C CA . TYR A 1 79 ? -5.267 3.359 1.288 1.00 95.75 79 TYR A CA 1
ATOM 598 C C . TYR A 1 79 ? -6.084 4.512 1.875 1.00 95.75 79 TYR A C 1
ATOM 600 O O . TYR A 1 79 ? -7.273 4.616 1.586 1.00 95.75 79 TYR A O 1
ATOM 608 N N . LEU A 1 80 ? -5.444 5.430 2.605 1.00 94.38 80 LEU A N 1
ATOM 609 C CA . LEU A 1 80 ? -6.117 6.599 3.189 1.00 94.38 80 LEU A CA 1
ATOM 610 C C . LEU A 1 80 ? -6.713 7.533 2.120 1.00 94.38 80 LEU A C 1
ATOM 612 O O . LEU A 1 80 ? -7.694 8.231 2.371 1.00 94.38 80 LEU A O 1
ATOM 616 N N . SER A 1 81 ? -6.143 7.519 0.912 1.00 94.50 81 SER A N 1
ATOM 617 C CA . SER A 1 81 ? -6.625 8.295 -0.236 1.00 94.50 81 SER A CA 1
ATOM 618 C C . SER A 1 81 ? -7.709 7.583 -1.056 1.00 94.50 81 SER A C 1
ATOM 620 O O . SER A 1 81 ? -8.247 8.182 -1.988 1.00 94.50 81 SER A O 1
ATOM 622 N N . SER A 1 82 ? -8.010 6.315 -0.760 1.00 94.00 82 SER A N 1
ATOM 623 C CA . SER A 1 82 ? -8.936 5.493 -1.544 1.00 94.00 82 SER A CA 1
ATOM 624 C C . SER A 1 82 ? -10.403 5.860 -1.306 1.00 94.00 82 SER A C 1
ATOM 626 O O . SER A 1 82 ? -10.795 6.309 -0.227 1.00 94.00 82 SER A O 1
ATOM 628 N N . GLU A 1 83 ? -11.239 5.620 -2.317 1.00 92.56 83 GLU A N 1
ATOM 629 C CA . GLU A 1 83 ? -12.693 5.768 -2.197 1.00 92.56 83 GLU A CA 1
ATOM 630 C C . GLU A 1 83 ? -13.292 4.778 -1.198 1.00 92.56 83 GLU A C 1
ATOM 632 O O . GLU A 1 83 ? -14.227 5.131 -0.481 1.00 92.56 83 GLU A O 1
ATOM 637 N N . ASP A 1 84 ? -12.726 3.573 -1.108 1.00 90.69 84 ASP A N 1
ATOM 638 C CA . ASP A 1 84 ? -13.162 2.552 -0.157 1.00 90.69 84 ASP A CA 1
ATOM 639 C C . ASP A 1 84 ? -13.010 3.067 1.276 1.00 90.69 84 ASP A C 1
ATOM 641 O O . ASP A 1 84 ? -13.974 3.048 2.035 1.00 90.69 84 ASP A O 1
ATOM 645 N N . TYR A 1 85 ? -11.855 3.659 1.610 1.00 92.69 85 TYR A N 1
ATOM 646 C CA . TYR A 1 85 ? -11.627 4.266 2.923 1.00 92.69 85 TYR A CA 1
ATOM 647 C C . TYR A 1 85 ? -12.554 5.458 3.202 1.00 92.69 85 TYR A C 1
ATOM 649 O O . TYR A 1 85 ? -13.055 5.633 4.315 1.00 92.69 85 TYR A O 1
ATOM 657 N N . ARG A 1 86 ? -12.815 6.294 2.189 1.00 92.50 86 ARG A N 1
ATOM 658 C CA . ARG A 1 86 ? -13.701 7.463 2.325 1.00 92.50 86 ARG A CA 1
ATOM 659 C C . ARG A 1 86 ? -15.146 7.072 2.611 1.00 92.50 86 ARG A C 1
ATOM 661 O O . ARG A 1 86 ? -15.811 7.793 3.357 1.00 92.50 86 ARG A O 1
ATOM 668 N N . LYS A 1 87 ? -15.608 5.954 2.051 1.00 93.62 87 LYS A N 1
ATOM 669 C CA . LYS A 1 87 ? -16.980 5.447 2.193 1.00 93.62 87 LYS A CA 1
ATOM 670 C C . LYS A 1 87 ? -17.218 4.632 3.461 1.00 93.62 87 LYS A C 1
ATOM 672 O O . LYS A 1 87 ? -18.374 4.347 3.739 1.00 93.62 87 LYS A O 1
ATOM 677 N N . LEU A 1 88 ? -16.170 4.290 4.215 1.00 93.19 88 LEU A N 1
ATOM 678 C CA . LEU A 1 88 ? -16.324 3.584 5.488 1.00 93.19 88 LEU A CA 1
ATOM 679 C C . LEU A 1 88 ? -17.187 4.369 6.473 1.00 93.19 88 LEU A C 1
ATOM 681 O O . LEU A 1 88 ? -17.119 5.611 6.536 1.00 93.19 88 LEU A O 1
ATOM 685 N N . ASP A 1 89 ? -17.925 3.615 7.280 1.00 93.62 89 ASP A N 1
ATOM 686 C CA . ASP A 1 89 ? -18.676 4.165 8.394 1.00 93.62 89 ASP A CA 1
ATOM 687 C C . ASP A 1 89 ? -17.717 4.802 9.418 1.00 93.62 89 ASP A C 1
ATOM 689 O O . ASP A 1 89 ? -16.562 4.376 9.553 1.00 93.62 89 ASP A O 1
ATOM 693 N N . PRO A 1 90 ? -18.146 5.850 10.149 1.00 89.06 90 PRO A N 1
ATOM 694 C CA . PRO A 1 90 ? -17.293 6.539 11.118 1.00 89.06 90 PRO A CA 1
ATOM 695 C C . PRO A 1 90 ? -16.646 5.617 12.162 1.00 89.06 90 PRO A C 1
ATOM 697 O O . PRO A 1 90 ? -15.501 5.858 12.536 1.00 89.06 90 PRO A O 1
ATOM 700 N N . ASP A 1 91 ? -17.341 4.554 12.575 1.00 88.94 91 ASP A N 1
ATOM 701 C CA . ASP A 1 91 ? -16.860 3.592 13.577 1.00 88.94 91 ASP A CA 1
ATOM 702 C C . ASP A 1 91 ? -15.792 2.630 13.018 1.00 88.94 91 ASP A C 1
ATOM 704 O O . ASP A 1 91 ? -14.963 2.097 13.759 1.00 88.94 91 ASP A O 1
ATOM 708 N N . GLU A 1 92 ? -15.770 2.423 11.699 1.00 89.81 92 GLU A N 1
ATOM 709 C CA . GLU A 1 92 ? -14.771 1.591 11.019 1.00 89.81 92 GLU A CA 1
ATOM 710 C C . GLU A 1 92 ? -13.506 2.381 10.660 1.00 89.81 92 GLU A C 1
ATOM 712 O O . GLU A 1 92 ? -12.404 1.814 10.569 1.00 89.81 92 GLU A O 1
ATOM 717 N N . LYS A 1 93 ? -13.650 3.700 10.488 1.00 90.62 93 LYS A N 1
ATOM 718 C CA . LYS A 1 93 ? -12.539 4.619 10.233 1.00 90.62 93 LYS A CA 1
ATOM 719 C C . LYS A 1 93 ? -11.578 4.672 11.413 1.00 90.62 93 LYS A C 1
ATOM 721 O O . LYS A 1 93 ? -11.893 4.349 12.558 1.00 90.62 93 LYS A O 1
ATOM 726 N N . LEU A 1 94 ? -10.351 5.082 11.114 1.00 88.81 94 LEU A N 1
ATOM 727 C CA . LEU A 1 94 ? -9.407 5.429 12.166 1.00 88.81 94 LEU A CA 1
ATOM 728 C C . LEU A 1 94 ? -9.830 6.756 12.783 1.00 88.81 94 LEU A C 1
ATOM 730 O O . LEU A 1 94 ? -10.218 7.686 12.068 1.00 88.81 94 LEU A O 1
ATOM 734 N N . ALA A 1 95 ? -9.697 6.857 14.103 1.00 88.44 95 ALA A N 1
ATOM 735 C CA . ALA A 1 95 ? -9.834 8.139 14.762 1.00 88.44 95 ALA A CA 1
ATOM 736 C C . ALA A 1 95 ? -8.769 9.116 14.224 1.00 88.44 95 ALA A C 1
ATOM 738 O O . ALA A 1 95 ? -7.673 8.696 13.822 1.00 88.44 95 ALA A O 1
ATOM 739 N N . PRO A 1 96 ? -9.047 10.431 14.230 1.00 80.62 96 PRO A N 1
ATOM 740 C CA . PRO A 1 96 ? -8.048 11.419 13.851 1.00 80.62 96 PRO A CA 1
ATOM 741 C C . PRO A 1 96 ? -6.763 11.215 14.671 1.00 80.62 96 PRO A C 1
ATOM 743 O O . PRO A 1 96 ? -6.814 11.239 15.898 1.00 80.62 96 PRO A O 1
ATOM 746 N N . ARG A 1 97 ? -5.613 11.066 13.992 1.00 84.81 97 ARG A N 1
ATOM 747 C CA . ARG A 1 97 ? -4.261 10.789 14.548 1.00 84.81 97 ARG A CA 1
ATOM 748 C C . ARG A 1 97 ? -3.917 9.329 14.880 1.00 84.81 97 ARG A C 1
ATOM 750 O O . ARG A 1 97 ? -2.778 9.077 15.287 1.00 84.81 97 ARG A O 1
ATOM 757 N N . ASP A 1 98 ? -4.810 8.375 14.637 1.00 90.44 98 ASP A N 1
ATOM 758 C CA . ASP A 1 98 ? -4.517 6.946 14.844 1.00 90.44 98 ASP A CA 1
ATOM 759 C C . ASP A 1 98 ? -3.830 6.277 13.640 1.00 90.44 98 ASP A C 1
ATOM 761 O O . ASP A 1 98 ? -3.437 5.115 13.701 1.00 90.44 98 ASP A O 1
ATOM 765 N N . GLU A 1 99 ? -3.551 7.036 12.578 1.00 89.94 99 GLU A N 1
ATOM 766 C CA . GLU A 1 99 ? -2.793 6.595 11.395 1.00 89.94 99 GLU A CA 1
ATOM 767 C C . GLU A 1 99 ? -1.419 5.995 11.745 1.00 89.94 99 GLU A C 1
ATOM 769 O O . GLU A 1 99 ? -0.947 5.074 11.084 1.00 89.94 99 GLU A O 1
ATOM 774 N N . LYS A 1 100 ? -0.795 6.451 12.840 1.00 92.38 100 LYS A N 1
ATOM 775 C CA . LYS A 1 100 ? 0.485 5.923 13.351 1.00 92.38 100 LYS A CA 1
ATOM 776 C C . LYS A 1 100 ? 0.430 4.445 13.766 1.00 92.38 100 LYS A C 1
ATOM 778 O O . LYS A 1 100 ? 1.479 3.797 13.860 1.00 92.38 100 LYS A O 1
ATOM 783 N N . TYR A 1 101 ? -0.766 3.919 14.036 1.00 94.50 101 TYR A N 1
ATOM 784 C CA . TYR A 1 101 ? -0.990 2.515 14.381 1.00 94.50 101 TYR A CA 1
ATOM 785 C C . TYR A 1 101 ? -1.158 1.625 13.152 1.00 94.50 101 TYR A C 1
ATOM 787 O O . TYR A 1 101 ? -1.249 0.410 13.302 1.00 94.50 101 TYR A O 1
ATOM 795 N N . LEU A 1 102 ? -1.153 2.184 11.941 1.00 95.62 102 LEU A N 1
ATOM 796 C CA . LEU A 1 102 ? -1.198 1.375 10.736 1.00 95.62 102 LEU A CA 1
ATOM 797 C C . LEU A 1 102 ? 0.113 0.619 10.531 1.00 95.62 102 LEU A C 1
ATOM 799 O O . LEU A 1 102 ? 1.217 1.167 10.622 1.00 95.62 102 LEU A O 1
ATOM 803 N N . ARG A 1 103 ? -0.013 -0.669 10.233 1.00 95.94 103 ARG A N 1
ATOM 804 C CA . ARG A 1 103 ? 1.072 -1.543 9.802 1.00 95.94 103 ARG A CA 1
ATOM 805 C C . ARG A 1 103 ? 0.667 -2.233 8.516 1.00 95.94 103 ARG A C 1
ATOM 807 O O . ARG A 1 103 ? -0.504 -2.496 8.261 1.00 95.94 103 ARG A O 1
ATOM 814 N N . VAL A 1 104 ? 1.671 -2.503 7.697 1.00 96.44 104 VAL A N 1
ATOM 815 C CA . VAL A 1 104 ? 1.509 -3.167 6.411 1.00 96.44 104 VAL A CA 1
ATOM 816 C C . VAL A 1 104 ? 2.315 -4.450 6.451 1.00 96.44 104 VAL A C 1
ATOM 818 O O . VAL A 1 104 ? 3.538 -4.420 6.624 1.00 96.44 104 VAL A O 1
ATOM 821 N N . HIS A 1 105 ? 1.612 -5.556 6.255 1.00 95.62 105 HIS A N 1
ATOM 822 C CA . HIS A 1 105 ? 2.193 -6.862 6.000 1.00 95.62 105 HIS A CA 1
ATOM 823 C C . HIS A 1 105 ? 2.103 -7.127 4.507 1.00 95.62 105 HIS A C 1
ATOM 825 O O . HIS A 1 105 ? 1.071 -6.873 3.889 1.00 95.62 105 HIS A O 1
ATOM 831 N N . TYR A 1 106 ? 3.184 -7.609 3.913 1.00 95.88 106 TYR A N 1
ATOM 832 C CA . TYR A 1 106 ? 3.221 -7.931 2.496 1.00 95.88 106 TYR A CA 1
ATOM 833 C C . TYR A 1 106 ? 4.188 -9.074 2.252 1.00 95.88 106 TYR A C 1
ATOM 835 O O . TYR A 1 106 ? 5.089 -9.287 3.052 1.00 95.88 106 TYR A O 1
ATOM 843 N N . ALA A 1 107 ? 4.027 -9.770 1.136 1.00 93.81 107 ALA A N 1
ATOM 844 C CA . ALA A 1 107 ? 5.008 -10.730 0.655 1.00 93.81 107 ALA A CA 1
ATOM 845 C C . ALA A 1 107 ? 5.048 -10.690 -0.872 1.00 93.81 107 ALA A C 1
ATOM 847 O O . ALA A 1 107 ? 4.047 -10.417 -1.526 1.00 93.81 107 ALA A O 1
ATOM 848 N N . VAL A 1 108 ? 6.199 -10.974 -1.460 1.00 94.06 108 VAL A N 1
ATOM 849 C CA . VAL A 1 108 ? 6.390 -11.135 -2.896 1.00 94.06 108 VAL A CA 1
ATOM 850 C C . VAL A 1 108 ? 5.959 -12.549 -3.257 1.00 94.06 108 VAL A C 1
ATOM 852 O O . VAL A 1 108 ? 6.677 -13.513 -3.001 1.00 94.06 108 VAL A O 1
ATOM 855 N N . ALA A 1 109 ? 4.777 -12.673 -3.858 1.00 92.69 109 ALA A N 1
ATOM 856 C CA . ALA A 1 109 ? 4.225 -13.964 -4.255 1.00 92.69 109 ALA A CA 1
ATOM 857 C C . ALA A 1 109 ? 4.864 -14.493 -5.543 1.00 92.69 109 ALA A C 1
ATOM 859 O O . ALA A 1 109 ? 5.095 -15.693 -5.681 1.00 92.69 109 ALA A O 1
ATOM 860 N N . ARG A 1 110 ? 5.110 -13.607 -6.516 1.00 90.75 110 ARG A N 1
ATOM 861 C CA . ARG A 1 110 ? 5.688 -13.960 -7.821 1.00 90.75 110 ARG A CA 1
ATOM 862 C C . ARG A 1 110 ? 6.590 -12.850 -8.340 1.00 90.75 110 ARG A C 1
ATOM 864 O O . ARG A 1 110 ? 6.357 -11.675 -8.058 1.00 90.75 110 ARG A O 1
ATOM 871 N N . ARG A 1 111 ? 7.595 -13.243 -9.124 1.00 92.25 111 ARG A N 1
ATOM 872 C CA . ARG A 1 111 ? 8.518 -12.353 -9.833 1.00 92.25 111 ARG A CA 1
ATOM 873 C C . ARG A 1 111 ? 8.557 -12.721 -11.308 1.00 92.25 111 ARG A C 1
ATOM 875 O O . ARG A 1 111 ? 8.560 -13.904 -11.641 1.00 92.25 111 ARG A O 1
ATOM 882 N N . TRP A 1 112 ? 8.668 -11.714 -12.160 1.00 91.75 112 TRP A N 1
ATOM 883 C CA . TRP A 1 112 ? 8.915 -11.876 -13.586 1.00 91.75 112 TRP A CA 1
ATOM 884 C C . TRP A 1 112 ? 10.047 -10.952 -14.020 1.00 91.75 112 TRP A C 1
ATOM 886 O O . TRP A 1 112 ? 10.128 -9.819 -13.531 1.00 91.75 112 TRP A O 1
ATOM 896 N N . PRO A 1 113 ? 10.926 -11.409 -14.927 1.00 88.56 113 PRO A N 1
ATOM 897 C CA . PRO A 1 113 ? 11.892 -10.521 -15.546 1.00 88.56 113 PRO A CA 1
ATOM 898 C C . PRO A 1 113 ? 11.140 -9.404 -16.261 1.00 88.56 113 PRO A C 1
ATOM 900 O O . PRO A 1 113 ? 10.146 -9.645 -16.948 1.00 88.56 113 PRO A O 1
ATOM 903 N N . ARG A 1 114 ? 11.601 -8.170 -16.078 1.00 83.44 114 ARG A N 1
ATOM 904 C CA . ARG A 1 114 ? 11.085 -7.045 -16.846 1.00 83.44 114 ARG A CA 1
ATOM 905 C C . ARG A 1 114 ? 11.468 -7.277 -18.304 1.00 83.44 114 ARG A C 1
ATOM 907 O O . ARG A 1 114 ? 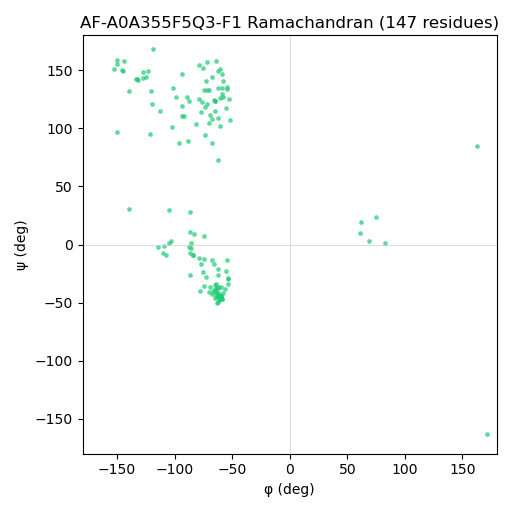12.648 -7.458 -18.603 1.00 83.44 114 ARG A O 1
ATOM 914 N N . GLU A 1 115 ? 10.490 -7.307 -19.205 1.00 74.88 115 GLU A N 1
ATOM 915 C CA . GLU A 1 115 ? 10.798 -7.372 -20.631 1.00 74.88 115 GLU A CA 1
ATOM 916 C C . GLU A 1 115 ? 11.658 -6.162 -20.993 1.00 74.88 115 GLU A C 1
ATOM 918 O O . GLU A 1 115 ? 11.304 -5.016 -20.685 1.00 74.88 115 GLU A O 1
ATOM 923 N N . SER A 1 116 ? 12.811 -6.413 -21.623 1.00 61.31 116 SER A N 1
ATOM 924 C CA . SER A 1 116 ? 13.585 -5.320 -22.188 1.00 61.31 116 SER A CA 1
ATOM 925 C C . SER A 1 116 ? 12.690 -4.660 -23.229 1.00 61.31 116 SER A C 1
ATOM 927 O O . SER A 1 116 ? 12.117 -5.319 -24.102 1.00 61.31 116 SER A O 1
ATOM 929 N N . ARG A 1 117 ? 12.498 -3.347 -23.114 1.00 56.28 117 ARG A N 1
ATOM 930 C CA . ARG A 1 117 ? 11.795 -2.595 -24.145 1.00 56.28 117 ARG A CA 1
ATOM 931 C C . ARG A 1 117 ? 12.685 -2.616 -25.383 1.00 56.28 117 ARG A C 1
ATOM 933 O O . ARG A 1 117 ? 13.459 -1.692 -25.610 1.00 56.28 117 ARG A O 1
ATOM 940 N N . ALA A 1 118 ? 12.553 -3.645 -26.219 1.00 56.12 118 ALA A N 1
ATOM 941 C CA . ALA A 1 118 ? 13.255 -3.762 -27.498 1.00 56.12 118 ALA A CA 1
ATOM 942 C C . ALA A 1 118 ? 13.029 -2.532 -28.411 1.00 56.12 118 ALA A C 1
ATOM 944 O O . ALA A 1 118 ? 13.757 -2.318 -29.379 1.00 56.12 118 ALA A O 1
ATOM 945 N N . PHE A 1 119 ? 12.049 -1.687 -28.074 1.00 53.69 119 PHE A N 1
ATOM 946 C CA . PHE A 1 119 ? 11.674 -0.469 -28.782 1.00 53.69 119 PHE A CA 1
ATOM 947 C C . PHE A 1 119 ? 12.113 0.845 -28.117 1.00 53.69 119 PHE A C 1
ATOM 949 O O . PHE A 1 119 ? 11.850 1.900 -28.690 1.00 53.69 119 PHE A O 1
ATOM 956 N N . GLU A 1 120 ? 12.811 0.834 -26.977 1.00 55.19 120 GLU A N 1
ATOM 957 C CA . GLU A 1 120 ? 13.196 2.074 -26.276 1.00 55.19 120 GLU A CA 1
ATOM 958 C C . GLU A 1 120 ? 14.129 2.948 -27.127 1.00 55.19 120 GLU A C 1
ATOM 960 O O . GLU A 1 120 ? 13.933 4.155 -27.228 1.00 55.19 120 GLU A O 1
ATOM 965 N N . LYS A 1 121 ? 15.048 2.328 -27.883 1.00 55.47 121 LYS A N 1
ATOM 966 C CA . LYS A 1 121 ? 15.888 3.040 -28.861 1.00 55.47 121 LYS A CA 1
ATOM 967 C C . LYS A 1 121 ? 15.080 3.689 -29.990 1.00 55.47 121 LYS A C 1
ATOM 969 O O . LYS A 1 121 ? 15.430 4.776 -30.431 1.00 55.47 121 LYS A O 1
ATOM 974 N N . ARG A 1 122 ? 14.001 3.049 -30.465 1.00 56.47 122 ARG A N 1
ATOM 975 C CA . ARG A 1 122 ? 13.146 3.619 -31.526 1.00 56.47 122 ARG A CA 1
ATOM 976 C C . ARG A 1 122 ? 12.267 4.752 -30.999 1.00 56.47 122 ARG A C 1
ATOM 978 O O . ARG A 1 122 ? 12.046 5.721 -31.713 1.00 56.47 122 ARG A O 1
ATOM 985 N N . GLN A 1 123 ? 11.788 4.642 -29.761 1.00 56.25 123 GLN A N 1
ATOM 986 C CA . GLN A 1 123 ? 10.994 5.690 -29.115 1.00 56.25 123 GLN A CA 1
ATOM 987 C C . GLN A 1 123 ? 11.852 6.916 -28.773 1.00 56.25 123 GLN A C 1
ATOM 989 O O . GLN A 1 123 ? 11.426 8.034 -29.044 1.00 56.25 123 GLN A O 1
ATOM 994 N N . LEU A 1 124 ? 13.084 6.716 -28.288 1.00 61.00 124 LEU A N 1
ATOM 995 C CA . LEU A 1 124 ? 14.062 7.795 -28.109 1.00 61.00 124 LEU A CA 1
ATOM 996 C C . LEU A 1 124 ? 14.414 8.465 -29.441 1.00 61.00 124 LEU A C 1
ATOM 998 O O . LEU A 1 124 ? 14.346 9.683 -29.518 1.00 61.00 124 LEU A O 1
ATOM 1002 N N . ALA A 1 125 ? 14.669 7.695 -30.506 1.00 64.75 125 ALA A N 1
ATOM 1003 C CA . ALA A 1 125 ? 14.932 8.255 -31.835 1.00 64.75 125 ALA A CA 1
ATOM 1004 C C . ALA A 1 125 ? 13.755 9.094 -32.369 1.00 64.75 125 ALA A C 1
ATOM 1006 O O . ALA A 1 125 ? 13.960 10.129 -32.998 1.00 64.75 125 ALA A O 1
ATOM 1007 N N . GLY A 1 126 ? 12.513 8.681 -32.091 1.00 68.88 126 GLY A N 1
ATOM 1008 C CA . GLY A 1 126 ? 11.327 9.476 -32.415 1.00 68.88 126 GLY A CA 1
ATOM 1009 C C . GLY A 1 126 ? 11.276 10.799 -31.644 1.00 68.88 126 GLY A C 1
ATOM 1010 O O . GLY A 1 126 ? 11.016 11.845 -32.235 1.00 68.88 126 GLY A O 1
ATOM 1011 N N . LEU A 1 127 ? 11.570 10.774 -30.341 1.00 73.19 127 LEU A N 1
ATOM 1012 C CA . LEU A 1 127 ? 11.592 11.973 -29.496 1.00 73.19 127 LEU A CA 1
ATOM 1013 C C . LEU A 1 127 ? 12.764 12.910 -29.836 1.00 73.19 127 LEU A C 1
ATOM 1015 O O . LEU A 1 127 ? 12.587 14.126 -29.834 1.00 73.19 127 LEU A O 1
ATOM 1019 N N . GLU A 1 128 ? 13.929 12.368 -30.189 1.00 74.81 128 GLU A N 1
ATOM 1020 C CA . GLU A 1 128 ? 15.081 13.126 -30.693 1.00 74.81 128 GLU A CA 1
ATOM 1021 C C . GLU A 1 128 ? 14.789 13.758 -32.057 1.00 74.81 128 GLU A C 1
ATOM 1023 O O . GLU A 1 128 ? 15.119 14.922 -32.274 1.00 74.81 128 GLU A O 1
ATOM 1028 N N . GLY A 1 129 ? 14.099 13.039 -32.948 1.00 72.31 129 GLY A N 1
ATOM 1029 C CA . GLY A 1 129 ? 13.634 13.582 -34.224 1.00 72.31 129 GLY A CA 1
ATOM 1030 C C . GLY A 1 129 ? 12.670 14.755 -34.037 1.00 72.31 129 GLY A C 1
ATOM 1031 O O . GLY A 1 129 ? 12.845 15.803 -34.656 1.00 72.31 129 GLY A O 1
ATOM 1032 N N . ILE A 1 130 ? 11.699 14.626 -33.125 1.00 78.56 130 ILE A N 1
ATOM 1033 C CA . ILE A 1 130 ? 10.783 15.723 -32.769 1.00 78.56 130 ILE A CA 1
ATOM 1034 C C . ILE A 1 130 ? 11.562 16.902 -32.172 1.00 78.56 130 ILE A C 1
ATOM 1036 O O . ILE A 1 130 ? 11.331 18.046 -32.559 1.00 78.56 130 ILE A O 1
ATOM 1040 N N . ARG A 1 131 ? 12.516 16.642 -31.270 1.00 78.06 131 ARG A N 1
ATOM 1041 C CA . ARG A 1 131 ? 13.368 17.678 -30.674 1.00 78.06 131 ARG A CA 1
ATOM 1042 C C . ARG A 1 131 ? 14.173 18.437 -31.732 1.00 78.06 131 ARG A C 1
ATOM 1044 O O . ARG A 1 131 ? 14.196 19.660 -31.680 1.00 78.06 131 ARG A O 1
ATOM 1051 N N . SER A 1 132 ? 14.787 17.739 -32.687 1.00 78.81 132 SER A N 1
ATOM 1052 C CA . SER A 1 132 ? 15.545 18.364 -33.779 1.00 78.81 132 SER A CA 1
ATOM 1053 C C . SER A 1 132 ? 14.667 19.305 -34.601 1.00 78.81 132 SER A C 1
ATOM 1055 O O . SER A 1 132 ? 15.040 20.450 -34.822 1.00 78.81 132 SER A O 1
ATOM 1057 N N . VAL A 1 133 ? 13.463 18.861 -34.980 1.00 83.00 133 VAL A N 1
ATOM 1058 C CA . VAL A 1 133 ? 12.512 19.688 -35.740 1.00 83.00 133 VAL A CA 1
ATOM 1059 C C . VAL A 1 133 ? 12.095 20.929 -34.946 1.00 83.00 133 VAL A C 1
ATOM 1061 O O . VAL A 1 133 ? 12.031 22.024 -35.499 1.00 83.00 133 VAL A O 1
ATOM 1064 N N . LEU A 1 134 ? 11.842 20.788 -33.642 1.00 80.69 134 LEU A N 1
ATOM 1065 C CA . LEU A 1 134 ? 11.518 21.925 -32.778 1.00 80.69 134 LEU A CA 1
ATOM 1066 C C . LEU A 1 134 ? 12.696 22.901 -32.655 1.00 80.69 134 LEU A C 1
ATOM 1068 O O . LEU A 1 134 ? 12.489 24.111 -32.714 1.00 80.69 134 LEU A O 1
ATOM 1072 N N . GLU A 1 135 ? 13.930 22.411 -32.528 1.00 80.06 135 GLU A N 1
ATOM 1073 C CA . GLU A 1 135 ? 15.129 23.255 -32.494 1.00 80.06 135 GLU A CA 1
ATOM 1074 C C . GLU A 1 135 ? 15.358 23.996 -33.826 1.00 80.06 135 GLU A C 1
ATOM 1076 O O . GLU A 1 135 ? 15.701 25.179 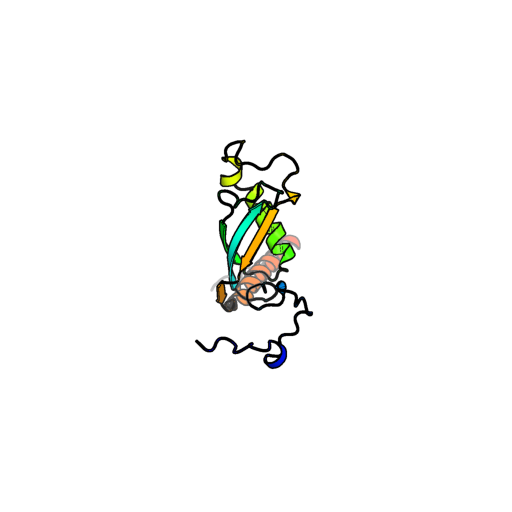-33.796 1.00 80.06 135 GLU A O 1
ATOM 1081 N N . ASP A 1 136 ? 15.102 23.358 -34.971 1.00 76.38 136 ASP A N 1
ATOM 1082 C CA . ASP A 1 136 ? 15.225 23.967 -36.306 1.00 76.38 136 ASP A CA 1
ATOM 1083 C C . ASP A 1 136 ? 14.173 25.061 -36.544 1.00 76.38 136 ASP A C 1
ATOM 1085 O O . ASP A 1 136 ? 14.505 26.156 -37.011 1.00 76.38 136 ASP A O 1
ATOM 1089 N N . IL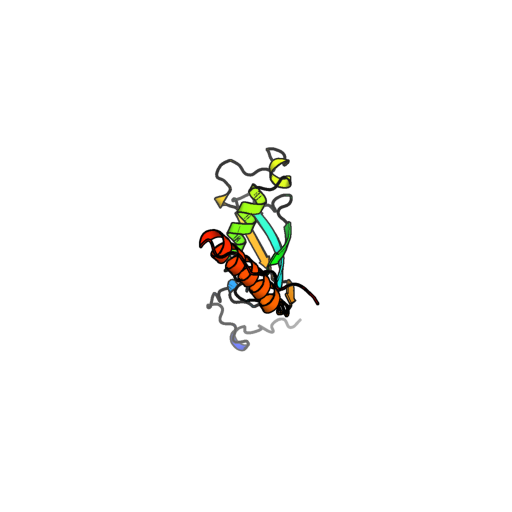E A 1 137 ? 12.922 24.815 -36.131 1.00 76.81 137 ILE A N 1
ATOM 1090 C CA . ILE A 1 137 ? 11.837 25.811 -36.161 1.00 76.81 137 ILE A CA 1
ATOM 1091 C C . ILE A 1 137 ? 12.194 27.013 -35.280 1.00 76.81 137 ILE A C 1
ATOM 1093 O O . ILE A 1 137 ? 12.016 28.161 -35.686 1.00 76.81 137 ILE A O 1
ATOM 1097 N N . THR A 1 138 ? 12.735 26.764 -34.085 1.00 76.12 138 THR A N 1
ATOM 1098 C CA . THR A 1 138 ? 13.069 27.826 -33.121 1.00 76.12 138 THR A CA 1
ATOM 1099 C C . THR A 1 138 ? 14.300 28.636 -33.553 1.00 76.12 138 THR A C 1
ATOM 1101 O O . THR A 1 138 ? 14.406 29.817 -33.228 1.00 76.12 138 THR A O 1
ATOM 1104 N N . LYS A 1 139 ? 15.223 28.034 -34.317 1.00 75.38 139 LYS A N 1
ATOM 1105 C CA . LYS A 1 139 ? 16.408 28.699 -34.893 1.00 75.38 139 LYS A CA 1
ATOM 1106 C C . LYS A 1 139 ? 16.152 29.351 -36.260 1.00 75.38 139 LYS A C 1
ATOM 1108 O O . LYS A 1 139 ? 17.061 29.979 -36.798 1.00 75.38 139 LYS A O 1
ATOM 1113 N N . GLY A 1 140 ? 14.942 29.240 -36.814 1.00 59.56 140 GLY A N 1
ATOM 1114 C CA . GLY A 1 140 ? 14.560 29.884 -38.075 1.00 59.56 140 GLY A CA 1
ATOM 1115 C C . GLY A 1 140 ? 15.140 29.228 -39.334 1.00 59.56 140 GLY A C 1
ATOM 1116 O O . GLY A 1 140 ? 15.268 29.895 -40.359 1.00 59.56 140 GLY A O 1
ATOM 1117 N N . VAL A 1 141 ? 15.497 27.940 -39.282 1.00 61.62 141 VAL A N 1
ATOM 1118 C CA . VAL A 1 141 ? 15.987 27.197 -40.453 1.00 61.62 141 VAL A CA 1
ATOM 1119 C C . VAL A 1 141 ? 14.796 26.529 -41.142 1.00 61.62 141 VAL A C 1
ATOM 1121 O O . VAL A 1 141 ? 14.184 25.609 -40.607 1.00 61.62 141 VAL A O 1
ATOM 1124 N N . VAL A 1 142 ? 14.440 27.009 -42.335 1.00 56.56 142 VAL A N 1
ATOM 1125 C CA . VAL A 1 142 ? 13.372 26.425 -43.163 1.00 56.56 142 VAL A CA 1
ATOM 1126 C C . VAL A 1 142 ? 13.898 25.142 -43.826 1.00 56.56 142 VAL A C 1
ATOM 1128 O O . VAL A 1 142 ? 14.891 25.224 -44.551 1.00 56.56 142 VAL A O 1
ATOM 1131 N N . PRO A 1 143 ? 13.273 23.964 -43.630 1.00 51.81 143 PRO A N 1
ATOM 1132 C CA . PRO A 1 143 ? 13.695 22.754 -44.325 1.00 51.8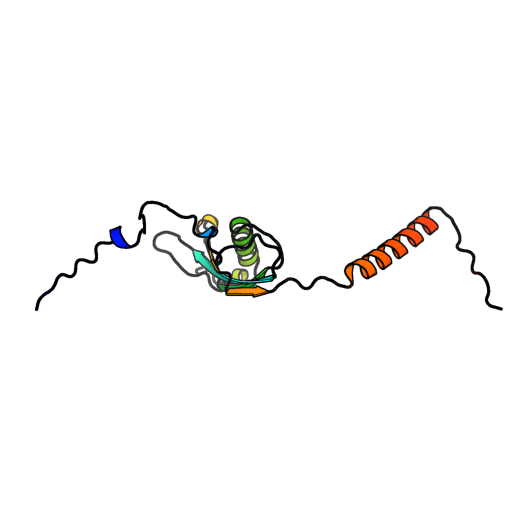1 143 PRO A CA 1
ATOM 1133 C C . PRO A 1 143 ? 13.310 22.818 -45.812 1.00 51.81 143 PRO A C 1
ATOM 1135 O O . PRO A 1 143 ? 12.139 22.957 -46.169 1.00 51.81 143 PRO A O 1
ATOM 1138 N N . ASP A 1 144 ? 14.327 22.715 -46.668 1.00 53.75 144 ASP A N 1
ATOM 1139 C CA . ASP A 1 144 ? 14.246 22.682 -48.130 1.00 53.75 144 ASP A CA 1
ATOM 1140 C C . ASP A 1 144 ? 13.456 21.447 -48.600 1.00 53.75 144 ASP A C 1
ATOM 1142 O O . ASP A 1 144 ? 13.917 20.306 -48.492 1.00 53.75 144 ASP A O 1
ATOM 1146 N N . GLN A 1 145 ? 12.239 21.658 -49.110 1.00 49.62 145 GLN A N 1
ATOM 1147 C CA . GLN A 1 145 ? 11.487 20.607 -49.790 1.00 49.62 145 GLN A CA 1
ATOM 1148 C C . GLN A 1 145 ? 12.111 20.359 -51.164 1.00 49.62 145 GLN A C 1
ATOM 1150 O O . GLN A 1 145 ? 11.764 21.010 -52.150 1.00 49.62 145 GLN A O 1
ATOM 1155 N N . LYS A 1 146 ? 13.011 19.374 -51.255 1.00 44.88 146 LYS A N 1
ATOM 1156 C CA . LYS A 1 146 ? 13.458 18.873 -52.557 1.00 44.88 146 LYS A CA 1
ATOM 1157 C C . LYS A 1 146 ? 12.307 18.169 -53.265 1.00 44.88 146 LYS A C 1
ATOM 1159 O O . LYS A 1 146 ? 11.884 17.077 -52.889 1.00 44.88 146 LYS A O 1
ATOM 1164 N N . GLY A 1 147 ? 11.820 18.852 -54.297 1.00 39.53 147 GLY A N 1
ATOM 1165 C CA . GLY A 1 147 ? 10.809 18.391 -55.227 1.00 39.53 147 GLY A CA 1
ATOM 1166 C C . GLY A 1 147 ? 11.176 17.064 -55.881 1.00 39.53 147 GLY A C 1
ATOM 1167 O O . GLY A 1 147 ? 12.296 16.844 -56.340 1.00 39.53 147 GLY A O 1
ATOM 1168 N N . SER A 1 148 ? 10.168 16.203 -55.926 1.00 43.28 148 SER A N 1
ATOM 1169 C CA . SER A 1 148 ? 10.120 14.995 -56.730 1.00 43.28 148 SER A CA 1
ATOM 1170 C C . SER A 1 148 ? 10.101 15.370 -58.218 1.00 43.28 148 SER A C 1
ATOM 1172 O O . SER A 1 148 ? 9.236 16.132 -58.659 1.00 43.28 148 SER A O 1
ATOM 1174 N N . ARG A 1 149 ? 11.061 14.840 -58.976 1.00 42.16 149 ARG A N 1
ATOM 1175 C CA . ARG A 1 149 ? 10.957 14.548 -60.408 1.00 42.16 149 ARG A CA 1
ATOM 1176 C C . ARG A 1 149 ? 11.658 13.228 -60.674 1.00 42.16 149 ARG A C 1
ATOM 1178 O O . ARG A 1 149 ? 12.721 13.015 -60.051 1.00 42.16 149 ARG A O 1
#

Solvent-accessible surface area (backbone atoms only — not comparable to full-atom values): 9188 Å² total; per-residue (Å²): 140,86,90,78,82,80,78,65,65,78,81,71,75,66,65,94,80,65,85,66,60,66,61,75,39,79,44,41,59,40,72,45,73,38,33,29,38,32,42,37,39,31,30,35,67,40,86,102,56,65,40,75,42,81,83,34,57,53,70,45,81,42,61,61,63,38,54,59,66,58,50,42,55,49,50,52,55,49,47,73,68,29,69,64,51,68,69,47,55,80,88,76,43,74,58,93,84,48,69,81,34,56,44,68,50,63,37,49,77,45,77,41,81,57,76,76,66,89,51,52,70,60,53,48,51,52,53,50,52,52,47,50,54,53,51,33,59,75,72,68,57,80,84,81,80,81,76,90,127

Radius of gyration: 27.02 Å; Cα contacts (8 Å, |Δi|>4): 158; chains: 1; bounding box: 41×75×88 Å

Nearest PDB structures (foldseek):
  6nfk-assembly1_A  TM=4.638E-01  e=8.775E-01  Homo sapiens
  8oq3-assembly1_D  TM=4.903E-01  e=3.239E+00  Homo sapiens
  8enu-assembly1_G  TM=4.588E-01  e=3.239E+00  Homo sapiens
  2a73-assembly1_A  TM=3.509E-01  e=7.736E+00  Homo sapiens
  6ru5-assembly1_A  TM=3.102E-01  e=6.420E+00  Homo sapiens

Mean predicted aligned error: 15.31 Å

Sequence (149 aa):
MNPNTTIDPHRLGLDPGQGGDESSLPMYRLDDDMVKLVPYTIVSVQRDAERVMPGGSGQIVVSENMTGEAFKTFLIARYLSSEDYRKLDPDEKLAPRDEKYLRVHYAVARRWPRESRAFEKRQLAGLEGIRSVLEDITKGVVPDQKGSR